Protein AF-A0A2V5N684-F1 (afdb_monomer)

Sequence (50 aa):
MTQSLPRPEVIITHESDLDGLVAGVLLQRLAGKLFNAEIRLEACNYNYWR

Solvent-accessible surface area (backbone atoms only — not comparable to full-atom values): 3145 Å² total; per-residue (Å²): 143,66,91,83,62,80,84,71,79,62,43,77,24,48,66,87,36,68,68,37,46,54,52,45,54,52,48,32,54,48,40,33,75,76,65,75,38,89,44,51,77,41,68,44,57,70,77,78,80,105

pLDDT: mean 88.45, std 12.12, range [51.34, 97.62]

Nearest PDB structures (foldseek):
  5vat-assembly1_A  TM=7.664E-01  e=2.258E+00  Haemophilus influenzae Rd KW20
  8ilc-assembly1_A  TM=7.572E-01  e=2.976E+00  Severe acute respiratory syndrome coronavirus 2
  5kcn-assembly1_A  TM=6.936E-01  e=3.660E+00  Haemophilus influenzae Rd KW20
  5vbg-assembly1_A  TM=6.533E-01  e=4.202E+00  Haemophilus influenzae Rd KW20
  2zyo-assembly1_A  TM=6.684E-01  e=5.934E+00  Thermoactinomyces vulgaris

Structure (mmCIF, N/CA/C/O backbone):
data_AF-A0A2V5N684-F1
#
_entry.id   AF-A0A2V5N684-F1
#
loop_
_atom_site.group_PDB
_atom_site.id
_atom_site.type_symbol
_atom_site.label_atom_id
_atom_site.label_alt_id
_atom_site.label_comp_id
_atom_site.label_asym_id
_atom_site.label_entity_id
_atom_site.label_seq_id
_atom_site.pdbx_PDB_ins_code
_atom_site.Cartn_x
_atom_site.Cartn_y
_atom_site.Cartn_z
_atom_site.occupancy
_atom_site.B_iso_or_equiv
_atom_site.auth_seq_id
_atom_site.auth_comp_id
_atom_site.auth_asym_id
_atom_site.auth_atom_id
_atom_site.pdbx_PDB_model_num
ATOM 1 N N . MET A 1 1 ? -18.807 10.607 7.387 1.00 51.34 1 MET A N 1
ATOM 2 C CA . MET A 1 1 ? -19.265 9.798 6.235 1.00 51.34 1 MET A CA 1
ATOM 3 C C . MET A 1 1 ? -18.232 8.719 5.889 1.00 51.34 1 MET A C 1
ATOM 5 O O . MET A 1 1 ? -17.723 8.689 4.782 1.00 51.34 1 MET A O 1
ATOM 9 N N . THR A 1 2 ? -17.876 7.849 6.837 1.00 54.38 2 THR A N 1
ATOM 10 C CA . THR A 1 2 ? -16.810 6.836 6.659 1.00 54.38 2 THR A CA 1
ATOM 11 C C . THR A 1 2 ? -17.314 5.400 6.813 1.00 54.38 2 THR A C 1
ATOM 13 O O . THR A 1 2 ? -16.600 4.473 6.459 1.00 54.38 2 THR A O 1
ATOM 16 N N . GLN A 1 3 ? -18.557 5.206 7.276 1.00 59.31 3 GLN A N 1
ATOM 17 C CA . GLN A 1 3 ? -19.163 3.884 7.489 1.00 59.31 3 GLN A CA 1
ATOM 18 C C . GLN A 1 3 ? -19.445 3.091 6.198 1.00 59.31 3 GLN A C 1
ATOM 20 O O . GLN A 1 3 ? -19.772 1.916 6.294 1.00 59.31 3 GLN A O 1
ATOM 25 N N . SER A 1 4 ? -19.336 3.692 5.007 1.00 79.44 4 SER A N 1
ATOM 26 C CA . SER A 1 4 ? -19.683 3.029 3.740 1.00 79.44 4 SER A CA 1
ATOM 27 C C . SER A 1 4 ? -18.506 2.391 3.000 1.00 79.44 4 SER A C 1
ATOM 29 O O . SER A 1 4 ? -18.739 1.681 2.025 1.00 79.44 4 SER A O 1
ATOM 31 N N . LEU A 1 5 ? -17.256 2.643 3.405 1.00 83.31 5 LEU A N 1
ATOM 32 C CA . LEU A 1 5 ? -16.095 2.070 2.723 1.00 83.31 5 LEU A CA 1
ATOM 33 C C . LEU A 1 5 ? -15.694 0.748 3.389 1.00 83.31 5 LEU A C 1
ATOM 35 O O . LEU A 1 5 ? -15.467 0.736 4.602 1.00 83.31 5 LEU A O 1
ATOM 39 N N . PRO A 1 6 ? -15.580 -0.358 2.631 1.00 90.19 6 PRO A N 1
ATOM 40 C CA . PRO A 1 6 ? -15.080 -1.607 3.185 1.00 90.19 6 PRO A CA 1
ATOM 41 C C . PRO A 1 6 ? -13.615 -1.449 3.605 1.00 90.19 6 PRO A C 1
ATOM 43 O O . PRO A 1 6 ? -12.844 -0.720 2.976 1.00 90.19 6 PRO A O 1
ATOM 46 N N . ARG A 1 7 ? -13.221 -2.156 4.669 1.00 92.88 7 ARG A N 1
ATOM 47 C CA . ARG A 1 7 ? -11.820 -2.218 5.095 1.00 92.88 7 ARG A CA 1
ATOM 48 C C . ARG A 1 7 ? -11.016 -3.008 4.053 1.00 92.88 7 ARG A C 1
ATOM 50 O O . ARG A 1 7 ? -11.346 -4.173 3.834 1.00 92.88 7 ARG A O 1
ATOM 57 N N . PRO A 1 8 ? -9.961 -2.438 3.449 1.00 94.31 8 PRO A N 1
ATOM 58 C CA . PRO A 1 8 ? -9.124 -3.184 2.521 1.00 94.31 8 PRO A CA 1
ATOM 59 C C . PRO A 1 8 ? -8.250 -4.197 3.271 1.00 94.31 8 PRO A C 1
ATOM 61 O O . PRO A 1 8 ? -7.785 -3.931 4.379 1.00 94.31 8 PRO A O 1
ATOM 64 N N . GLU A 1 9 ? -8.014 -5.354 2.658 1.00 95.19 9 GLU A N 1
ATOM 65 C CA . GLU A 1 9 ? -7.097 -6.380 3.179 1.00 95.19 9 GLU A CA 1
ATOM 66 C C . GLU A 1 9 ? -5.664 -6.185 2.669 1.00 95.19 9 GLU A C 1
ATOM 68 O O . GLU A 1 9 ? -4.696 -6.448 3.383 1.00 95.19 9 GLU A O 1
ATOM 73 N N . VAL A 1 10 ? -5.531 -5.688 1.439 1.00 95.81 10 VAL A N 1
ATOM 74 C CA . VAL A 1 10 ? -4.264 -5.382 0.775 1.00 95.81 10 VAL A CA 1
ATOM 75 C C . VAL A 1 10 ? -4.448 -4.171 -0.137 1.00 95.81 10 VAL A C 1
ATOM 77 O O . VAL A 1 10 ? -5.522 -3.972 -0.707 1.00 95.81 10 VAL A O 1
ATOM 80 N N . ILE A 1 11 ? -3.405 -3.356 -0.264 1.00 95.56 11 ILE A N 1
ATOM 81 C CA . ILE A 1 11 ? -3.301 -2.289 -1.259 1.00 95.56 11 ILE A CA 1
ATOM 82 C C . ILE A 1 11 ? -2.267 -2.744 -2.280 1.00 95.56 11 ILE A C 1
ATOM 84 O O . ILE A 1 11 ? -1.151 -3.096 -1.907 1.00 95.56 11 ILE A O 1
ATOM 88 N N . ILE A 1 12 ? -2.640 -2.745 -3.556 1.00 95.00 12 ILE A N 1
ATOM 89 C CA . ILE A 1 12 ? -1.773 -3.198 -4.640 1.00 95.00 12 ILE A CA 1
ATOM 90 C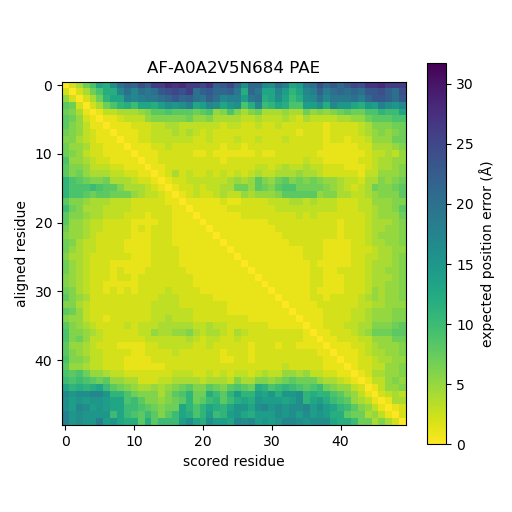 C . ILE A 1 12 ? -1.331 -1.990 -5.463 1.00 95.00 12 ILE A C 1
ATOM 92 O O . ILE A 1 12 ? -2.164 -1.178 -5.865 1.00 95.00 12 ILE A O 1
ATOM 96 N N . THR A 1 13 ? -0.033 -1.891 -5.728 1.00 94.12 13 THR A N 1
ATOM 97 C CA . THR A 1 13 ? 0.559 -0.911 -6.644 1.00 94.12 13 THR A CA 1
ATOM 98 C C . THR A 1 13 ? 1.266 -1.628 -7.776 1.00 94.12 13 THR A C 1
ATOM 100 O O . THR A 1 13 ? 1.633 -2.795 -7.653 1.00 94.12 13 THR A O 1
ATOM 103 N N . HIS A 1 14 ? 1.482 -0.930 -8.883 1.00 90.00 14 HIS A N 1
ATOM 104 C CA . HIS A 1 14 ? 2.334 -1.447 -9.942 1.00 90.00 14 HIS A CA 1
ATOM 105 C C . HIS A 1 14 ? 3.805 -1.397 -9.500 1.00 90.00 14 HIS A C 1
ATOM 107 O O . HIS A 1 14 ? 4.239 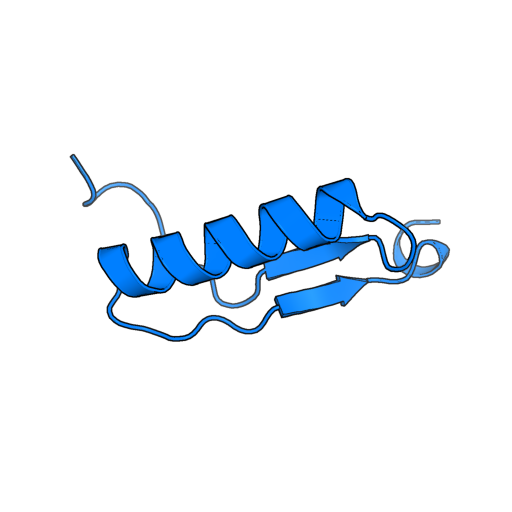-0.459 -8.828 1.00 90.00 14 HIS A O 1
ATOM 113 N N . GLU A 1 15 ? 4.572 -2.424 -9.844 1.00 87.38 15 GLU A N 1
ATOM 114 C CA . GLU A 1 15 ? 5.927 -2.662 -9.344 1.00 87.38 15 GLU A CA 1
ATOM 115 C C . GLU A 1 15 ? 6.961 -1.630 -9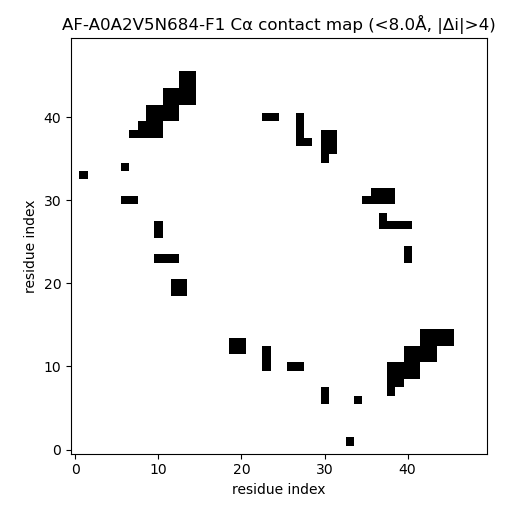.801 1.00 87.38 15 GLU A C 1
ATOM 117 O O . GLU A 1 15 ? 7.978 -1.444 -9.140 1.00 87.38 15 GLU A O 1
ATOM 122 N N . SER A 1 16 ? 6.706 -0.970 -10.930 1.00 88.25 16 SER A N 1
ATOM 123 C CA . SER A 1 16 ? 7.604 0.032 -11.524 1.00 88.25 16 SER A CA 1
ATOM 124 C C . SER A 1 16 ? 6.980 1.428 -11.592 1.00 88.25 16 SER A C 1
ATOM 126 O O . SER A 1 16 ? 7.465 2.282 -12.328 1.00 88.25 16 SER A O 1
ATOM 128 N N . ASP A 1 17 ? 5.882 1.657 -10.868 1.00 89.69 17 ASP A N 1
ATOM 129 C CA . ASP A 1 17 ? 5.157 2.927 -10.882 1.00 89.69 17 ASP A CA 1
ATOM 130 C C . ASP A 1 17 ? 5.419 3.737 -9.603 1.00 89.69 17 ASP A C 1
ATOM 132 O O . ASP A 1 17 ? 4.995 3.360 -8.506 1.00 89.69 17 ASP A O 1
ATOM 136 N N . LE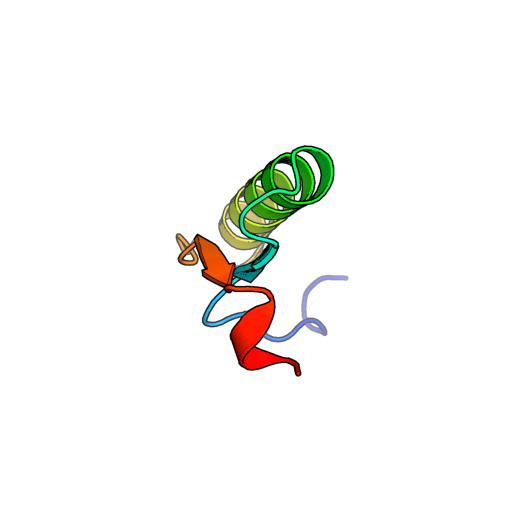U A 1 18 ? 6.119 4.866 -9.750 1.00 92.75 18 LEU A N 1
ATOM 137 C CA . LEU A 1 18 ? 6.389 5.784 -8.642 1.00 92.75 18 LEU A CA 1
ATOM 138 C C . LEU A 1 18 ? 5.105 6.453 -8.142 1.00 92.75 18 LEU A C 1
ATOM 140 O O . LEU A 1 18 ? 4.905 6.558 -6.930 1.00 92.75 18 LEU A O 1
ATOM 144 N N . ASP A 1 19 ? 4.234 6.879 -9.054 1.00 94.38 19 ASP A N 1
ATOM 145 C CA . ASP A 1 19 ? 2.981 7.540 -8.692 1.00 94.38 19 ASP A CA 1
ATOM 146 C C . ASP A 1 19 ? 2.051 6.537 -7.999 1.00 94.38 19 ASP A C 1
ATOM 148 O O . ASP A 1 19 ? 1.438 6.849 -6.972 1.00 94.38 19 ASP A O 1
ATOM 152 N N . GLY A 1 20 ? 2.046 5.294 -8.485 1.00 93.75 20 GLY A N 1
ATOM 153 C CA . GLY A 1 20 ? 1.401 4.150 -7.850 1.00 93.75 20 GLY A CA 1
ATOM 154 C C . GLY A 1 20 ? 1.894 3.914 -6.423 1.00 93.75 20 GLY A C 1
ATOM 155 O O . GLY A 1 20 ? 1.074 3.786 -5.512 1.00 93.75 20 GLY A O 1
ATOM 156 N N . LEU A 1 21 ? 3.211 3.929 -6.189 1.00 95.44 21 LEU A N 1
ATOM 157 C CA . LEU A 1 21 ? 3.779 3.811 -4.840 1.00 95.44 21 LEU A CA 1
ATOM 158 C C . LEU A 1 21 ? 3.316 4.953 -3.924 1.00 95.44 21 LEU A C 1
ATOM 160 O O . LEU A 1 21 ? 2.872 4.700 -2.800 1.00 95.44 21 LEU A O 1
ATOM 164 N N . VAL A 1 22 ? 3.388 6.204 -4.390 1.00 97.19 22 VAL A N 1
ATOM 165 C CA . VAL A 1 22 ? 2.963 7.375 -3.605 1.00 97.19 22 VAL A CA 1
ATOM 166 C C . VAL A 1 22 ? 1.478 7.276 -3.247 1.00 97.19 22 VAL A C 1
ATOM 168 O O . VAL A 1 22 ? 1.113 7.443 -2.079 1.00 97.19 22 VAL A O 1
ATOM 171 N N . ALA A 1 23 ? 0.623 6.946 -4.217 1.00 96.94 23 ALA A N 1
ATOM 172 C CA . ALA A 1 23 ? -0.803 6.736 -3.989 1.00 96.94 23 ALA A CA 1
ATOM 173 C C . ALA A 1 23 ? -1.060 5.594 -2.991 1.00 96.94 23 ALA A C 1
ATOM 175 O O . ALA A 1 23 ? -1.857 5.750 -2.061 1.00 96.94 23 ALA A O 1
ATOM 176 N N . GLY A 1 24 ? -0.338 4.479 -3.122 1.00 96.44 24 GLY A N 1
ATOM 177 C CA . GLY A 1 24 ? -0.432 3.332 -2.223 1.00 96.44 24 GLY A CA 1
ATOM 178 C C . GLY A 1 24 ? -0.095 3.673 -0.770 1.00 96.44 24 GLY A C 1
ATOM 179 O O . GLY A 1 24 ? -0.842 3.313 0.143 1.00 96.44 24 GLY A O 1
ATOM 180 N N . VAL A 1 25 ? 0.966 4.452 -0.542 1.00 97.19 25 VAL A N 1
ATOM 181 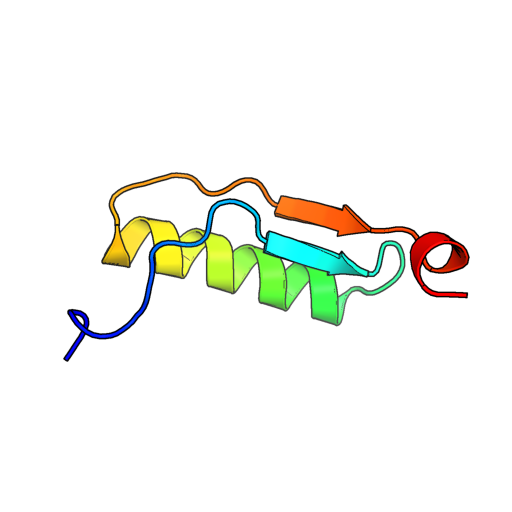C CA . VAL A 1 25 ? 1.338 4.934 0.800 1.00 97.19 25 VAL A CA 1
ATOM 182 C C . VAL A 1 25 ? 0.266 5.865 1.375 1.00 97.19 25 VAL A C 1
ATOM 184 O O . VAL A 1 25 ? -0.075 5.773 2.557 1.00 97.19 25 VAL A O 1
ATOM 187 N N . LEU A 1 26 ? -0.315 6.752 0.563 1.00 97.62 26 LEU A N 1
ATOM 188 C CA . LEU A 1 26 ? -1.402 7.628 1.016 1.00 97.62 26 LEU A CA 1
ATOM 189 C C . LEU A 1 26 ? -2.650 6.829 1.413 1.00 97.62 26 LEU A C 1
ATOM 191 O O . LEU A 1 26 ? -3.258 7.124 2.446 1.00 97.62 26 LEU A O 1
ATOM 195 N N . LEU A 1 27 ? -2.993 5.791 0.648 1.00 96.31 27 LEU A N 1
ATOM 196 C CA . LEU A 1 27 ? -4.091 4.877 0.967 1.00 96.31 27 LEU A CA 1
ATOM 197 C C . LEU A 1 27 ? -3.822 4.080 2.247 1.00 96.31 27 LEU A C 1
ATOM 199 O O . LEU A 1 27 ? -4.724 3.949 3.073 1.00 96.31 27 LEU A O 1
ATOM 203 N N . GLN A 1 28 ? -2.589 3.619 2.467 1.00 96.94 28 GLN A N 1
ATOM 204 C CA . GLN A 1 28 ? -2.203 2.942 3.708 1.00 96.94 28 GLN A CA 1
ATOM 205 C C . GLN A 1 28 ? -2.390 3.867 4.922 1.00 96.94 28 GLN A C 1
ATOM 207 O O . GLN A 1 28 ? -2.976 3.468 5.931 1.00 96.94 28 GLN A O 1
ATOM 212 N N . ARG A 1 29 ? -1.985 5.141 4.810 1.00 96.94 29 ARG A N 1
ATOM 213 C CA . ARG A 1 29 ? -2.188 6.146 5.872 1.00 96.94 29 ARG A CA 1
ATOM 214 C C . ARG A 1 29 ? -3.664 6.479 6.086 1.00 96.94 29 ARG A C 1
ATOM 216 O O . ARG A 1 29 ? -4.083 6.676 7.228 1.00 96.94 29 ARG A O 1
ATOM 223 N N . LEU A 1 30 ? -4.457 6.542 5.016 1.00 95.50 30 LEU A N 1
ATOM 224 C CA . LEU A 1 30 ? -5.905 6.731 5.108 1.00 95.50 30 LEU A CA 1
ATOM 225 C C . LEU A 1 30 ? -6.567 5.550 5.825 1.00 95.50 30 LEU A C 1
ATOM 227 O O . LEU A 1 30 ? -7.366 5.769 6.732 1.00 95.50 30 LEU A O 1
ATOM 2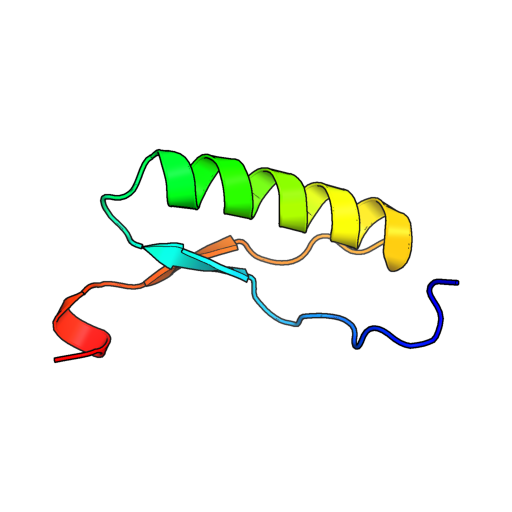31 N N . ALA A 1 31 ? -6.202 4.317 5.476 1.00 95.19 31 ALA A N 1
ATOM 232 C CA . ALA A 1 31 ? -6.712 3.122 6.136 1.00 95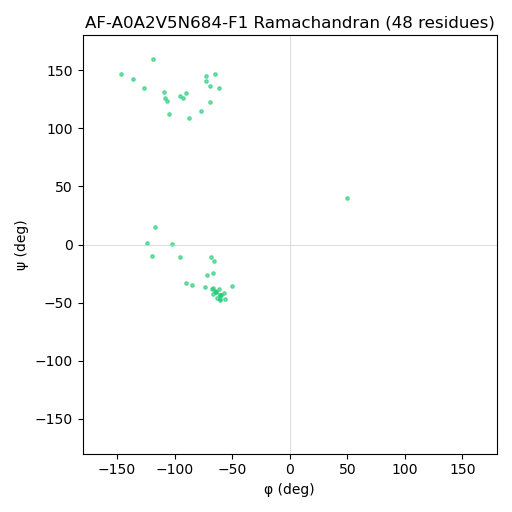.19 31 ALA A CA 1
ATOM 233 C C . ALA A 1 31 ? -6.346 3.097 7.629 1.00 95.19 31 ALA A C 1
ATOM 235 O O . ALA A 1 31 ? -7.203 2.782 8.455 1.00 95.19 31 ALA A O 1
ATOM 236 N N . GLY A 1 32 ? -5.139 3.549 7.989 1.00 94.94 32 GLY A N 1
ATOM 237 C CA . GLY A 1 32 ? -4.749 3.763 9.385 1.00 94.94 32 GLY A CA 1
ATOM 238 C C . GLY A 1 32 ? -5.683 4.725 10.125 1.00 94.94 32 GLY A C 1
ATOM 239 O O . GLY A 1 32 ? -6.088 4.448 11.250 1.00 94.94 32 GLY A O 1
ATOM 240 N N . LYS A 1 33 ? -6.107 5.819 9.479 1.00 95.19 33 LYS A N 1
ATOM 241 C CA . LYS A 1 33 ? -7.060 6.777 10.070 1.00 95.19 33 LYS A CA 1
ATOM 242 C C . LYS A 1 33 ? -8.498 6.259 10.136 1.00 95.19 33 LYS A C 1
ATOM 244 O O . LYS A 1 33 ? -9.212 6.605 11.071 1.00 95.19 33 LYS A O 1
ATOM 249 N N . LEU A 1 34 ? -8.943 5.496 9.138 1.00 94.44 34 LEU A N 1
ATOM 250 C CA . LEU A 1 34 ? -10.334 5.040 9.033 1.00 94.44 34 LEU A CA 1
ATOM 251 C C . LEU A 1 34 ? -10.614 3.765 9.830 1.00 94.44 34 LEU A C 1
ATOM 253 O O . LEU A 1 34 ? -11.710 3.610 10.361 1.00 94.44 34 LEU A O 1
ATOM 257 N N . PHE A 1 35 ? -9.636 2.865 9.903 1.00 93.94 35 PHE A N 1
ATOM 258 C CA . PHE A 1 35 ? -9.817 1.509 10.422 1.00 93.94 35 PHE A CA 1
ATOM 259 C C . PHE A 1 35 ? -8.864 1.162 11.569 1.00 93.94 35 PHE A C 1
ATOM 261 O O . PHE A 1 35 ? -8.916 0.036 12.055 1.00 93.94 35 PHE A O 1
ATOM 268 N N . ASN A 1 36 ? -8.000 2.095 11.995 1.00 94.19 36 ASN A N 1
ATOM 269 C CA . ASN A 1 36 ? -6.975 1.860 13.017 1.00 94.19 36 ASN A CA 1
ATOM 270 C C . ASN A 1 36 ? -6.136 0.599 12.727 1.00 94.19 36 ASN A C 1
ATOM 272 O O . ASN A 1 36 ? -5.855 -0.202 13.617 1.00 94.19 36 ASN A O 1
ATOM 276 N N . ALA A 1 37 ? -5.798 0.393 11.452 1.00 91.38 37 ALA A N 1
ATOM 277 C CA . ALA A 1 37 ? -5.110 -0.794 10.967 1.00 91.38 37 ALA A CA 1
ATOM 278 C C . ALA A 1 37 ? -4.002 -0.415 9.984 1.00 91.38 37 ALA A C 1
ATOM 280 O O . ALA A 1 37 ? -4.178 0.469 9.143 1.00 91.38 37 ALA A O 1
ATOM 281 N N . GLU A 1 38 ? -2.885 -1.130 10.058 1.00 94.38 38 GLU A N 1
ATOM 282 C CA . GLU A 1 38 ? -1.832 -1.067 9.053 1.00 94.38 38 GLU A CA 1
ATOM 283 C C . GLU A 1 38 ? -2.146 -2.074 7.944 1.00 94.38 38 GLU A C 1
ATOM 285 O O . GLU A 1 38 ? -2.112 -3.288 8.147 1.00 94.38 38 GLU A O 1
ATOM 290 N N . ILE A 1 39 ? -2.527 -1.564 6.773 1.00 96.62 39 ILE A N 1
ATOM 291 C CA . ILE A 1 39 ? -2.859 -2.397 5.616 1.00 96.62 39 ILE A CA 1
ATOM 292 C C . ILE A 1 39 ? -1.599 -2.623 4.795 1.00 96.62 39 ILE A C 1
ATOM 294 O O . ILE A 1 39 ? -0.885 -1.677 4.469 1.00 96.62 39 ILE A O 1
ATOM 298 N N . ARG A 1 40 ? -1.326 -3.880 4.452 1.00 96.81 40 ARG A N 1
ATOM 299 C CA . ARG A 1 40 ? -0.160 -4.263 3.654 1.00 96.81 40 ARG A CA 1
ATOM 300 C C . ARG A 1 40 ? -0.216 -3.609 2.270 1.00 96.81 40 ARG A C 1
ATOM 302 O O . ARG A 1 40 ? -1.259 -3.628 1.617 1.00 96.81 40 ARG A O 1
ATOM 309 N N . LEU A 1 41 ? 0.920 -3.068 1.843 1.00 95.50 41 LEU A N 1
ATOM 3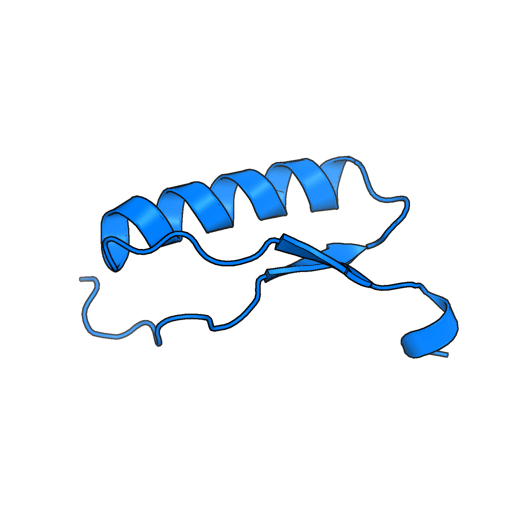10 C CA . LEU A 1 41 ? 1.137 -2.490 0.523 1.00 95.50 41 LEU A CA 1
ATOM 311 C C . LEU A 1 41 ? 2.017 -3.440 -0.293 1.00 95.50 41 LEU A C 1
ATOM 313 O O . LEU A 1 41 ? 3.114 -3.772 0.152 1.00 95.50 41 LEU A O 1
ATOM 317 N N . GLU A 1 42 ? 1.547 -3.878 -1.458 1.00 94.75 42 GLU A N 1
ATOM 318 C CA . GLU A 1 42 ? 2.265 -4.827 -2.312 1.00 94.75 42 GLU A CA 1
ATOM 319 C C . GLU A 1 42 ? 2.438 -4.315 -3.733 1.00 94.75 42 GLU A C 1
ATOM 321 O O . GLU A 1 42 ? 1.490 -3.858 -4.367 1.00 94.75 42 GLU A O 1
ATOM 326 N N . ALA A 1 43 ? 3.650 -4.473 -4.254 1.00 92.12 43 ALA A N 1
ATOM 327 C CA . ALA A 1 43 ? 3.928 -4.324 -5.670 1.00 92.12 43 ALA A CA 1
ATOM 328 C C . ALA A 1 43 ? 3.451 -5.580 -6.416 1.00 92.12 43 ALA A C 1
ATOM 330 O O . ALA A 1 43 ? 3.988 -6.669 -6.204 1.00 92.12 43 ALA A O 1
ATOM 331 N N . CYS A 1 44 ? 2.457 -5.443 -7.291 1.00 88.81 44 CYS A N 1
ATOM 332 C CA . CYS A 1 44 ? 2.018 -6.511 -8.182 1.00 88.81 44 CYS A CA 1
ATOM 333 C C . CYS A 1 44 ? 2.699 -6.364 -9.538 1.00 88.81 44 CYS A C 1
ATOM 335 O O . CYS A 1 44 ? 2.648 -5.296 -10.133 1.00 88.81 44 CYS A O 1
ATOM 337 N N . ASN A 1 45 ? 3.321 -7.453 -9.995 1.00 83.62 45 ASN A N 1
ATOM 338 C CA . ASN A 1 45 ? 4.068 -7.522 -11.244 1.00 83.62 45 ASN A CA 1
ATOM 339 C C . ASN A 1 45 ? 3.129 -7.427 -12.455 1.00 83.62 45 ASN A C 1
ATOM 341 O O . ASN A 1 45 ? 2.122 -8.134 -12.505 1.00 83.62 45 ASN A O 1
ATOM 345 N N . TYR A 1 46 ? 3.497 -6.651 -13.472 1.00 68.56 46 TYR A N 1
ATOM 346 C CA . TYR A 1 46 ? 2.766 -6.530 -14.733 1.00 68.56 46 TYR A CA 1
ATOM 347 C C . TYR A 1 46 ? 2.428 -7.886 -15.377 1.00 68.56 46 TYR A C 1
ATOM 349 O O . TYR A 1 46 ? 1.346 -8.063 -15.934 1.00 68.56 46 TYR A O 1
ATOM 357 N N . ASN A 1 47 ? 3.314 -8.882 -15.259 1.00 71.69 47 ASN A N 1
ATOM 358 C CA . ASN A 1 47 ? 3.091 -10.227 -15.803 1.00 71.69 47 ASN A CA 1
ATOM 359 C C . ASN A 1 47 ? 1.940 -10.989 -15.130 1.00 71.69 47 ASN A C 1
ATOM 361 O O . ASN A 1 47 ? 1.505 -11.998 -15.668 1.00 71.69 47 ASN A O 1
ATOM 365 N N . TYR A 1 48 ? 1.448 -10.527 -13.978 1.00 68.12 48 TYR A N 1
ATOM 366 C CA . TYR A 1 48 ? 0.250 -11.074 -13.340 1.00 68.12 48 TYR A CA 1
ATOM 367 C C . TYR A 1 48 ? -1.037 -10.710 -14.101 1.00 68.12 48 TYR A C 1
ATOM 369 O O . TYR A 1 48 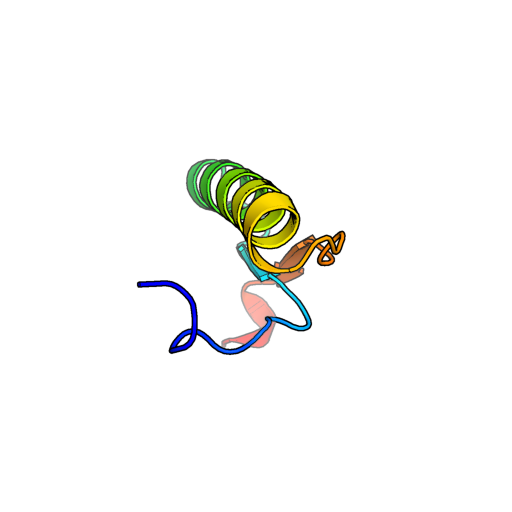? -2.023 -11.435 -14.023 1.00 68.12 48 TYR A O 1
ATOM 377 N N . TRP A 1 49 ? -1.028 -9.593 -14.835 1.00 66.81 49 TRP A N 1
ATOM 378 C CA . TRP A 1 49 ? -2.200 -9.035 -15.521 1.00 66.81 49 TRP A CA 1
ATOM 379 C C . TRP A 1 49 ? -2.228 -9.312 -17.029 1.00 66.81 49 TRP A C 1
ATOM 381 O O . TRP A 1 49 ? -3.133 -8.832 -17.713 1.00 66.81 49 TRP A O 1
ATOM 391 N N . ARG A 1 50 ? -1.224 -10.025 -17.548 1.00 61.78 50 ARG A N 1
ATOM 392 C CA . ARG A 1 50 ? -1.048 -10.292 -18.978 1.00 61.78 50 ARG A CA 1
ATOM 393 C C . ARG A 1 50 ? -1.612 -11.647 -19.389 1.00 61.78 50 ARG A C 1
ATOM 395 O O . ARG A 1 50 ? -1.513 -12.593 -18.580 1.00 61.78 50 ARG A O 1
#

Radius of gyration: 12.0 Å; Cα contacts (8 Å, |Δi|>4): 54; chains: 1; bounding box: 27×21×32 Å

Mean predicted aligned error: 4.86 Å

Secondary structure (DSSP, 8-state):
--TTSPPPSEEEEETT-HHHHHHHHHHHHHHHHHHS---EEEEE-GGG--

Foldseek 3Di:
DLVPDDQDQAAEFAQPDPVSVVVQVVVQVVSCVRPVDRHYYYHDYPVVVD